Protein AF-A0A2V6V3J5-F1 (afdb_monomer_lite)

Foldseek 3Di:
DVVVVVVVVVVVVVVCVVVVNDDDPCQQQDPPHPCVVPVVHDDPVVVCVVCVCPPPDDCPVVDDDQPDPDDPQCRVVVVVVVCCCVPVVDDPVNDPDDDDDDDPPCCVPPPDDPVVVD

pLDDT: mean 93.18, std 4.74, range [62.03, 98.5]

Radius of gyration: 22.5 Å; chains: 1; bounding box: 47×31×60 Å

Sequence (118 aa):
MHPGWVSHAGVIATQLARAGFTGPATVLEGEHGLYAAFAGGHDAQRLDGLLAALGTTWELAELTLKPYPCGSIAQPYMDCAARLRERDGIKADAVTAIRCRTSAGPVPRLWEPLAAKH

Secondary structure (DSSP, 8-state):
-HHHHHHHHHHHHHHHHHTT----TTTTTSTTSHHHHHSSS--HHHHHHHHTTTTT--GGGGPPPPSSSS-GGGHHHHHHHHHHHHHH---GGG---------TTTIIIIIS-GGG--

Structure (mmCIF, N/CA/C/O backbone):
data_AF-A0A2V6V3J5-F1
#
_entry.id   AF-A0A2V6V3J5-F1
#
loop_
_atom_site.group_PDB
_atom_site.id
_atom_site.type_symbol
_atom_site.label_atom_id
_atom_site.label_alt_id
_atom_site.label_comp_id
_atom_site.label_asym_id
_atom_site.label_entity_id
_atom_site.label_seq_id
_atom_site.pdbx_PDB_ins_code
_atom_site.Cartn_x
_atom_site.Cartn_y
_atom_site.Cartn_z
_atom_site.occupancy
_atom_site.B_iso_or_equiv
_atom_site.auth_seq_id
_atom_site.auth_comp_id
_atom_site.auth_asym_id
_atom_site.auth_atom_id
_atom_site.pdbx_PDB_model_num
ATOM 1 N N . MET A 1 1 ? -2.846 -14.132 -1.276 1.00 87.75 1 MET A N 1
ATOM 2 C CA . MET A 1 1 ? -2.191 -14.509 -2.550 1.00 87.75 1 MET A CA 1
ATOM 3 C C . MET A 1 1 ? -1.526 -13.328 -3.248 1.00 87.75 1 MET A C 1
ATOM 5 O O . MET A 1 1 ? -0.363 -13.463 -3.592 1.00 87.75 1 MET A O 1
ATOM 9 N N . HIS A 1 2 ? -2.193 -12.175 -3.405 1.00 94.38 2 HIS A N 1
ATOM 10 C CA . HIS A 1 2 ? -1.663 -11.035 -4.176 1.00 94.38 2 HIS A CA 1
ATOM 11 C C . HIS A 1 2 ? -0.192 -10.645 -3.911 1.00 94.38 2 HIS A C 1
ATOM 13 O O . HIS A 1 2 ? 0.567 -10.655 -4.874 1.00 94.38 2 HIS A O 1
ATOM 19 N N . PRO A 1 3 ? 0.269 -10.368 -2.671 1.00 93.56 3 PRO A N 1
ATOM 20 C CA . PRO A 1 3 ? 1.658 -9.942 -2.463 1.00 93.56 3 PRO A CA 1
ATOM 21 C C . PRO A 1 3 ? 2.675 -11.030 -2.833 1.00 93.56 3 PRO A C 1
ATOM 23 O O . PRO A 1 3 ? 3.682 -10.731 -3.460 1.00 93.56 3 PRO A O 1
ATOM 26 N N . GLY A 1 4 ? 2.379 -12.298 -2.526 1.00 97.12 4 GLY A N 1
ATOM 27 C CA . GLY A 1 4 ? 3.249 -13.414 -2.903 1.00 97.12 4 GLY A CA 1
ATOM 28 C C . GLY A 1 4 ? 3.370 -13.571 -4.420 1.00 97.12 4 GLY A C 1
ATOM 29 O O . GLY A 1 4 ? 4.466 -13.785 -4.930 1.00 97.12 4 GLY A O 1
ATOM 30 N N . TRP A 1 5 ? 2.264 -13.394 -5.149 1.00 97.69 5 TRP A N 1
ATOM 31 C CA . TRP A 1 5 ? 2.282 -13.437 -6.611 1.00 97.69 5 TRP A CA 1
ATOM 32 C C . TRP A 1 5 ? 3.065 -12.269 -7.222 1.00 97.69 5 TRP A C 1
ATOM 34 O O . TRP A 1 5 ? 3.838 -12.476 -8.153 1.00 97.69 5 TRP A O 1
ATOM 44 N N . VAL A 1 6 ? 2.920 -11.060 -6.669 1.00 96.69 6 VAL A N 1
ATOM 45 C CA . VAL A 1 6 ? 3.683 -9.879 -7.109 1.00 96.69 6 VAL A CA 1
ATOM 46 C C . VAL A 1 6 ? 5.184 -10.098 -6.918 1.00 96.69 6 VAL A C 1
ATOM 48 O O . VAL A 1 6 ? 5.954 -9.883 -7.854 1.00 96.69 6 VAL A O 1
ATOM 51 N N . SER A 1 7 ? 5.607 -10.585 -5.747 1.00 97.44 7 SER A N 1
ATOM 52 C CA . SER A 1 7 ? 7.019 -10.895 -5.491 1.00 97.44 7 SER A CA 1
ATOM 53 C C . SER A 1 7 ? 7.555 -11.961 -6.448 1.00 97.44 7 SER A C 1
ATOM 55 O O . SER A 1 7 ? 8.639 -11.795 -7.005 1.00 97.44 7 SER A O 1
ATOM 57 N N . HIS A 1 8 ? 6.786 -13.026 -6.685 1.00 98.00 8 HIS A N 1
ATOM 58 C CA . HIS A 1 8 ? 7.148 -14.072 -7.639 1.00 98.00 8 HIS A CA 1
ATOM 59 C C . HIS A 1 8 ? 7.326 -13.515 -9.060 1.00 98.00 8 HIS A C 1
ATOM 61 O O . HIS A 1 8 ? 8.363 -13.738 -9.683 1.00 98.00 8 HIS A O 1
ATOM 67 N N . ALA A 1 9 ? 6.350 -12.750 -9.558 1.00 97.56 9 ALA A N 1
ATOM 68 C CA . ALA A 1 9 ? 6.400 -12.171 -10.898 1.00 97.56 9 ALA A CA 1
ATOM 69 C C . ALA A 1 9 ? 7.619 -11.250 -11.088 1.00 97.56 9 ALA A C 1
ATOM 71 O O . ALA A 1 9 ? 8.291 -11.338 -12.115 1.00 97.56 9 ALA A O 1
ATOM 72 N N . GLY A 1 10 ? 7.948 -10.426 -10.085 1.00 97.12 10 GLY A N 1
ATOM 73 C CA . GLY A 1 10 ? 9.136 -9.570 -10.118 1.00 97.12 10 GLY A CA 1
ATOM 74 C C . GLY A 1 10 ? 10.436 -10.369 -10.235 1.00 97.12 10 GLY A C 1
ATOM 75 O O . GLY A 1 10 ? 11.259 -10.085 -11.102 1.00 97.12 10 GLY A O 1
ATOM 76 N N . VAL A 1 11 ? 10.588 -11.422 -9.425 1.00 98.38 11 VAL A N 1
ATOM 77 C CA . VAL A 1 11 ? 11.766 -12.306 -9.479 1.00 98.38 11 VAL A CA 1
ATOM 78 C C . VAL A 1 11 ? 11.911 -12.959 -10.855 1.00 98.38 11 VAL A C 1
ATOM 80 O O . VAL A 1 11 ? 13.011 -12.969 -11.410 1.00 98.38 11 VAL A O 1
ATOM 83 N N . ILE A 1 12 ? 10.818 -13.472 -11.427 1.00 98.38 12 ILE A N 1
ATOM 84 C CA . ILE A 1 12 ? 10.834 -14.086 -12.762 1.00 98.38 12 ILE A CA 1
ATOM 85 C C . ILE A 1 12 ? 11.225 -13.065 -13.836 1.00 98.38 12 ILE A C 1
ATOM 87 O O . ILE A 1 12 ? 12.109 -13.349 -14.644 1.00 98.38 12 ILE A O 1
ATOM 91 N N . ALA A 1 13 ? 10.635 -11.866 -13.826 1.00 97.19 13 ALA A N 1
ATOM 92 C CA . ALA A 1 13 ? 10.950 -10.819 -14.798 1.00 97.19 13 ALA A CA 1
ATOM 93 C C . ALA A 1 13 ? 12.436 -10.420 -14.757 1.00 97.19 13 ALA A C 1
ATOM 95 O O . ALA A 1 13 ? 13.084 -10.330 -15.801 1.00 97.19 13 ALA A O 1
ATOM 96 N N . THR A 1 14 ? 13.010 -10.261 -13.559 1.00 98.00 14 THR A N 1
ATOM 97 C CA . THR A 1 14 ? 14.445 -9.984 -13.398 1.00 98.00 14 THR A CA 1
ATOM 98 C C . THR A 1 14 ? 15.312 -11.115 -13.950 1.00 98.00 14 THR A C 1
ATOM 100 O O . THR A 1 14 ? 16.317 -10.851 -14.609 1.00 98.00 14 THR A O 1
ATOM 103 N N . GLN A 1 15 ? 14.950 -12.376 -13.703 1.00 98.44 15 GLN A N 1
ATOM 104 C CA . GLN A 1 15 ? 15.715 -13.517 -14.214 1.00 98.44 15 GLN A CA 1
ATOM 105 C C . GLN A 1 15 ? 15.669 -13.609 -15.742 1.00 98.44 15 GLN A C 1
ATOM 107 O O . GLN A 1 15 ? 16.710 -13.818 -16.362 1.00 98.44 15 GLN A O 1
ATOM 112 N N . LEU A 1 16 ? 14.500 -13.386 -16.347 1.00 98.38 16 LEU A N 1
ATOM 113 C CA . LEU A 1 16 ? 14.346 -13.340 -17.802 1.00 98.38 16 LEU A CA 1
ATOM 114 C C . LEU A 1 16 ? 15.213 -12.235 -18.418 1.00 98.38 16 LEU A C 1
ATOM 116 O O . LEU A 1 16 ? 15.975 -12.505 -19.345 1.00 98.38 16 LEU A O 1
ATOM 120 N N . ALA A 1 17 ? 15.170 -11.023 -17.858 1.00 97.56 17 ALA A N 1
ATOM 121 C CA . ALA A 1 17 ? 15.997 -9.912 -18.326 1.00 97.56 17 ALA A CA 1
ATOM 122 C C . ALA A 1 17 ? 17.500 -10.228 -18.224 1.00 97.56 17 ALA A C 1
ATOM 124 O O . ALA A 1 17 ? 18.256 -9.988 -19.165 1.00 97.56 17 ALA A O 1
ATOM 125 N N . ARG A 1 18 ? 17.940 -10.844 -17.116 1.00 98.12 18 ARG A N 1
ATOM 126 C CA . ARG A 1 18 ? 19.335 -11.297 -16.949 1.00 98.12 18 ARG A CA 1
ATOM 127 C C . ARG A 1 18 ? 19.750 -12.368 -17.960 1.00 98.12 18 ARG A C 1
ATOM 129 O O . ARG A 1 18 ? 20.933 -12.456 -18.271 1.00 98.12 18 ARG A O 1
ATOM 136 N N . ALA A 1 19 ? 18.807 -13.162 -18.460 1.00 98.50 19 ALA A N 1
ATOM 137 C CA . ALA A 1 19 ? 19.034 -14.149 -19.514 1.00 98.50 19 ALA A CA 1
ATOM 138 C C . ALA A 1 19 ? 18.998 -13.547 -20.935 1.00 98.50 19 ALA A C 1
ATOM 140 O O . ALA A 1 19 ? 19.109 -14.285 -21.911 1.00 98.50 19 ALA A O 1
ATOM 141 N N . GLY A 1 20 ? 18.844 -12.225 -21.068 1.00 98.00 20 GLY A N 1
ATOM 142 C CA . GLY A 1 20 ? 18.798 -11.531 -22.357 1.00 98.00 20 GLY A CA 1
ATOM 143 C C . GLY A 1 20 ? 17.412 -11.489 -23.000 1.00 98.00 20 GLY A C 1
ATOM 144 O O . GLY A 1 20 ? 17.291 -11.070 -24.150 1.00 98.00 20 GLY A O 1
ATOM 145 N N . PHE A 1 21 ? 16.359 -11.896 -22.285 1.00 98.00 21 PHE A N 1
ATOM 146 C CA . PHE A 1 21 ? 14.992 -11.705 -22.759 1.00 98.00 21 PHE A CA 1
ATOM 147 C C . PHE A 1 21 ? 14.651 -10.210 -22.760 1.00 98.00 21 PHE A C 1
ATOM 149 O O . PHE A 1 21 ? 14.872 -9.515 -21.766 1.00 98.00 21 PHE A O 1
ATOM 156 N N . THR A 1 22 ? 14.108 -9.714 -23.869 1.00 96.44 22 THR A N 1
ATOM 157 C CA . THR A 1 22 ? 13.765 -8.297 -24.050 1.00 96.44 22 THR A CA 1
ATOM 158 C C . THR A 1 22 ? 12.254 -8.091 -24.114 1.00 96.44 22 THR A C 1
ATOM 160 O O . THR A 1 22 ? 11.481 -9.033 -24.285 1.00 96.44 22 THR A O 1
ATOM 163 N N . GLY A 1 23 ? 11.824 -6.842 -23.949 1.00 92.56 23 GLY A N 1
ATOM 164 C CA . GLY A 1 23 ? 10.428 -6.433 -24.054 1.00 92.56 23 GLY A CA 1
ATOM 165 C C . GLY A 1 23 ? 10.303 -5.011 -24.603 1.00 92.56 23 GLY A C 1
ATOM 166 O O . GLY A 1 23 ? 11.320 -4.374 -24.891 1.00 92.56 23 GLY A O 1
ATOM 167 N N . PRO A 1 24 ? 9.071 -4.502 -24.763 1.00 94.69 24 PRO A N 1
ATOM 168 C CA . PRO A 1 24 ? 8.836 -3.152 -25.263 1.00 94.69 24 PRO A CA 1
ATOM 169 C C . PRO A 1 24 ? 9.519 -2.093 -24.388 1.00 94.69 24 PRO A C 1
ATOM 171 O O . PRO A 1 24 ? 9.339 -2.088 -23.172 1.00 94.69 24 PRO A O 1
ATOM 174 N N . ALA A 1 25 ? 10.262 -1.171 -25.006 1.00 94.31 25 ALA A N 1
ATOM 175 C CA . ALA A 1 25 ? 10.963 -0.102 -24.287 1.00 94.31 25 ALA A CA 1
ATOM 176 C C . ALA A 1 25 ? 10.003 0.881 -23.591 1.00 94.31 25 ALA A C 1
ATOM 178 O O . ALA A 1 25 ? 10.342 1.440 -22.557 1.00 94.31 25 ALA A O 1
ATOM 179 N N . THR A 1 26 ? 8.794 1.040 -24.133 1.00 94.56 26 THR A N 1
ATOM 180 C CA . THR A 1 26 ? 7.755 1.967 -23.659 1.00 94.56 26 THR A CA 1
ATOM 181 C C . THR A 1 26 ? 6.618 1.222 -22.953 1.00 94.56 26 THR A C 1
ATOM 183 O O . THR A 1 26 ? 5.440 1.501 -23.174 1.00 94.56 26 THR A O 1
ATOM 186 N N . VAL A 1 27 ? 6.937 0.182 -22.176 1.00 95.31 27 VAL A N 1
ATOM 187 C CA . VAL A 1 27 ? 5.927 -0.692 -21.546 1.00 95.31 27 VAL A CA 1
ATOM 188 C C . VAL A 1 27 ? 5.002 0.053 -20.569 1.00 95.31 27 VAL A C 1
ATOM 190 O O . VAL A 1 27 ? 3.875 -0.385 -20.334 1.00 95.31 27 VAL A O 1
ATOM 193 N N . LEU A 1 28 ? 5.439 1.184 -20.007 1.00 94.12 28 LEU A N 1
ATOM 194 C CA . LEU A 1 28 ? 4.637 1.959 -19.059 1.00 94.12 28 LEU A CA 1
ATOM 195 C C . LEU A 1 28 ? 3.764 2.998 -19.776 1.00 94.12 28 LEU A C 1
ATOM 197 O O . LEU A 1 28 ? 2.565 3.086 -19.507 1.00 94.12 28 LEU A O 1
ATOM 201 N N . GLU A 1 29 ? 4.356 3.740 -20.706 1.00 92.88 29 GLU A N 1
ATOM 202 C CA . GLU A 1 29 ? 3.827 4.980 -21.280 1.00 92.88 29 GLU A CA 1
ATOM 203 C C . GLU A 1 29 ? 3.472 4.908 -22.773 1.00 92.88 29 GLU A C 1
ATOM 205 O O . GLU A 1 29 ? 2.933 5.870 -23.315 1.00 92.88 29 GLU A O 1
ATOM 210 N N . GLY A 1 30 ? 3.750 3.788 -23.446 1.00 91.88 30 GLY A N 1
ATOM 211 C CA . GLY A 1 30 ? 3.375 3.592 -24.846 1.00 91.88 30 GLY A CA 1
ATOM 212 C C . GLY A 1 30 ? 1.857 3.575 -25.066 1.00 91.88 30 GLY A C 1
ATOM 213 O O . GLY A 1 30 ? 1.074 3.504 -24.120 1.00 91.88 30 GLY A O 1
ATOM 214 N N . GLU A 1 31 ? 1.432 3.565 -26.332 1.00 90.38 31 GLU A N 1
ATOM 215 C CA . GLU A 1 31 ? 0.011 3.579 -26.729 1.00 90.38 31 GLU A CA 1
ATOM 216 C C . GLU A 1 31 ? -0.829 2.478 -26.050 1.00 90.38 31 GLU A C 1
ATOM 218 O O . GLU A 1 31 ? -1.980 2.696 -25.676 1.00 90.38 31 GLU A O 1
ATOM 223 N N . HIS A 1 32 ? -0.235 1.300 -25.838 1.00 92.31 32 HIS A N 1
ATOM 224 C CA . HIS A 1 32 ? -0.839 0.173 -25.114 1.00 92.31 32 HIS A CA 1
ATOM 225 C C . HIS A 1 32 ? -0.131 -0.110 -23.779 1.00 92.31 32 HIS A C 1
ATOM 227 O O . HIS A 1 32 ? -0.097 -1.247 -23.306 1.00 92.31 32 HIS A O 1
ATOM 233 N N . GLY A 1 33 ? 0.491 0.916 -23.200 1.00 94.31 33 GLY A N 1
ATOM 234 C CA . GLY A 1 33 ? 1.269 0.832 -21.972 1.00 94.31 33 GLY A CA 1
ATOM 235 C C . GLY A 1 33 ? 0.413 0.708 -20.711 1.00 94.31 33 GLY A C 1
ATOM 236 O O . GLY A 1 33 ? -0.801 0.940 -20.703 1.00 94.31 33 GLY A O 1
ATOM 237 N N . LEU A 1 34 ? 1.076 0.364 -19.607 1.00 95.38 34 LEU A N 1
ATOM 238 C CA . LEU A 1 34 ? 0.454 0.158 -18.297 1.00 95.38 34 LEU A CA 1
ATOM 239 C C . LEU A 1 34 ? -0.397 1.356 -17.840 1.00 95.38 34 LEU A C 1
ATOM 241 O O . LEU A 1 34 ? -1.486 1.162 -17.293 1.00 95.38 34 LEU A O 1
ATOM 245 N N . TYR A 1 35 ? 0.080 2.586 -18.040 1.00 94.50 35 TYR A N 1
ATOM 246 C CA . TYR A 1 35 ? -0.606 3.780 -17.545 1.00 94.50 35 TYR A CA 1
ATOM 247 C C . TYR A 1 35 ? -1.936 4.029 -18.258 1.00 94.50 35 TYR A C 1
ATOM 249 O O . TYR A 1 35 ? -2.941 4.321 -17.60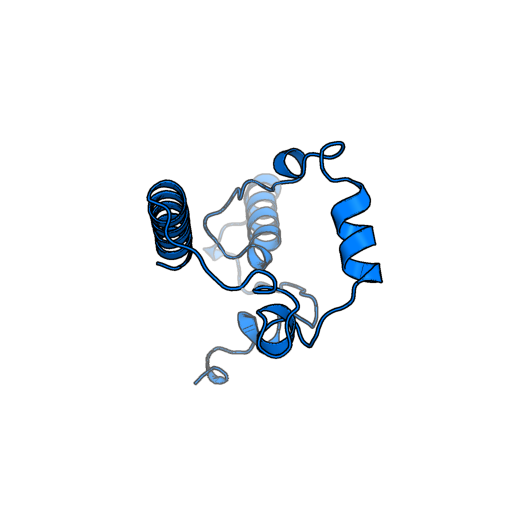7 1.00 94.50 35 TYR A O 1
ATOM 257 N N . ALA A 1 36 ? -1.975 3.843 -19.577 1.00 92.94 36 ALA A N 1
ATOM 258 C CA . ALA A 1 36 ? -3.213 3.934 -20.342 1.00 92.94 36 ALA A CA 1
ATOM 259 C C . ALA A 1 36 ? -4.221 2.858 -19.904 1.00 92.94 36 ALA A C 1
ATOM 261 O O . ALA A 1 36 ? -5.397 3.157 -19.709 1.00 92.94 36 ALA A O 1
ATOM 262 N N . ALA A 1 37 ? -3.750 1.628 -19.681 1.00 95.00 37 ALA A N 1
ATOM 263 C CA . ALA A 1 37 ? -4.610 0.500 -19.336 1.00 95.00 37 ALA A CA 1
ATOM 264 C C . ALA A 1 37 ? -5.161 0.545 -17.897 1.00 95.00 37 ALA A C 1
ATOM 266 O O . ALA A 1 37 ? -6.303 0.147 -17.668 1.00 95.00 37 ALA A O 1
ATOM 267 N N . PHE A 1 38 ? -4.369 1.007 -16.922 1.00 95.38 38 PHE A N 1
ATOM 268 C CA . PHE A 1 38 ? -4.698 0.846 -15.496 1.00 95.38 38 PHE A CA 1
ATOM 269 C C . PHE A 1 38 ? -4.649 2.129 -14.663 1.00 95.38 38 PHE A C 1
ATOM 271 O O . PHE A 1 38 ? -5.160 2.129 -13.543 1.00 95.38 38 PHE A O 1
ATOM 278 N N . ALA A 1 39 ? -4.045 3.210 -15.165 1.00 92.00 39 ALA A N 1
ATOM 279 C CA . ALA A 1 39 ? -3.844 4.448 -14.403 1.00 92.00 39 ALA A CA 1
ATOM 280 C C . ALA A 1 39 ? -4.697 5.631 -14.893 1.00 92.00 39 ALA A C 1
ATOM 282 O O . ALA A 1 39 ? -4.605 6.718 -14.329 1.00 92.00 39 ALA A O 1
ATOM 283 N N . GLY A 1 40 ? -5.545 5.425 -15.907 1.00 89.50 40 GLY A N 1
ATOM 284 C CA . GLY A 1 40 ? -6.359 6.492 -16.497 1.00 89.50 40 GLY A CA 1
ATOM 285 C C . GLY A 1 40 ? -5.578 7.415 -17.437 1.00 89.50 40 GLY A C 1
ATOM 286 O O . GLY A 1 40 ? -6.015 8.538 -17.674 1.00 89.50 40 GLY A O 1
ATOM 287 N N . GLY A 1 41 ? -4.439 6.953 -17.966 1.00 90.62 41 GLY A N 1
ATOM 288 C CA . GLY A 1 41 ? -3.567 7.713 -18.864 1.00 90.62 41 GLY A CA 1
ATOM 289 C C . GLY A 1 41 ? -2.193 8.015 -18.264 1.00 90.62 41 GLY A C 1
ATOM 290 O O . GLY A 1 41 ? -1.915 7.700 -17.107 1.00 90.62 41 GLY A O 1
ATOM 291 N N . HIS A 1 42 ? -1.320 8.613 -19.078 1.00 90.62 42 HIS A N 1
ATOM 292 C CA . HIS A 1 42 ? 0.016 9.046 -18.672 1.00 90.62 42 HIS A CA 1
ATOM 293 C C . HIS A 1 42 ? 0.044 10.563 -18.426 1.00 90.62 42 HIS A C 1
ATOM 295 O O . HIS A 1 42 ? -0.285 11.343 -19.317 1.00 90.62 42 HIS A O 1
ATOM 301 N N . ASP A 1 43 ? 0.457 10.965 -17.222 1.00 91.44 43 ASP A N 1
ATOM 302 C CA . ASP A 1 43 ? 0.678 12.359 -16.819 1.00 91.44 43 ASP A CA 1
ATOM 303 C C . ASP A 1 43 ? 2.157 12.537 -16.449 1.00 91.44 43 ASP A C 1
ATOM 305 O O . ASP A 1 43 ? 2.593 12.151 -15.359 1.00 91.44 43 ASP A O 1
ATOM 309 N N . ALA A 1 44 ? 2.929 13.084 -17.389 1.00 90.44 44 ALA A N 1
ATOM 310 C CA . ALA A 1 44 ? 4.370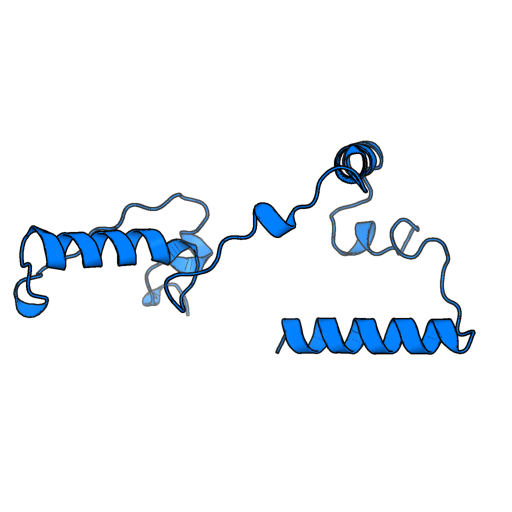 13.258 -17.247 1.00 90.44 44 ALA A CA 1
ATOM 311 C C . ALA A 1 44 ? 4.728 14.222 -16.107 1.00 90.44 44 ALA A C 1
ATOM 313 O O . ALA A 1 44 ? 5.597 13.913 -15.298 1.00 90.44 44 ALA A O 1
ATOM 314 N N . GLN A 1 45 ? 4.008 15.341 -15.970 1.00 93.94 45 GLN A N 1
ATOM 315 C CA . GLN A 1 45 ? 4.294 16.334 -14.932 1.00 93.94 45 GLN A CA 1
ATOM 316 C C . GLN A 1 45 ? 4.065 15.753 -13.532 1.00 93.94 45 GLN A C 1
ATOM 318 O O . GLN A 1 45 ? 4.846 15.995 -12.607 1.00 93.94 45 GLN A O 1
ATOM 323 N N . ARG A 1 46 ? 2.998 14.964 -13.363 1.00 91.25 46 ARG A N 1
ATOM 324 C CA . ARG A 1 46 ? 2.753 14.256 -12.106 1.00 91.25 46 ARG A CA 1
ATOM 325 C C . ARG A 1 46 ? 3.838 13.223 -11.820 1.00 91.25 46 ARG A C 1
ATOM 327 O O . ARG A 1 46 ? 4.259 13.116 -10.670 1.00 91.25 46 ARG A O 1
ATOM 334 N N . LEU A 1 47 ? 4.266 12.460 -12.827 1.00 91.31 47 LEU A N 1
ATOM 335 C CA . LEU A 1 47 ? 5.331 11.473 -12.663 1.00 91.31 47 LEU A CA 1
ATOM 336 C C . LEU A 1 47 ? 6.650 12.142 -12.258 1.00 91.31 47 LEU A C 1
ATOM 338 O O . LEU A 1 47 ? 7.257 11.714 -11.280 1.00 91.31 47 LEU A O 1
ATOM 342 N N . ASP A 1 48 ? 7.038 13.224 -12.930 1.00 94.44 48 ASP A N 1
ATOM 343 C CA . ASP A 1 48 ? 8.240 13.994 -12.598 1.00 94.44 48 ASP A CA 1
ATOM 344 C C . ASP A 1 48 ? 8.193 14.511 -11.156 1.00 94.44 48 ASP A C 1
ATOM 346 O O . ASP A 1 48 ? 9.166 14.387 -10.414 1.00 94.44 48 ASP A O 1
ATOM 350 N N . GLY A 1 49 ? 7.035 15.012 -10.713 1.00 95.00 49 GLY A N 1
ATOM 351 C CA . GLY A 1 49 ? 6.835 15.427 -9.325 1.00 95.00 49 GLY A CA 1
ATOM 352 C C . GLY A 1 49 ? 7.003 14.287 -8.313 1.00 95.00 49 GLY A C 1
ATOM 353 O O . GLY A 1 49 ? 7.591 14.494 -7.254 1.00 95.00 49 GLY A O 1
ATOM 354 N N . LEU A 1 50 ? 6.531 13.077 -8.638 1.00 90.12 50 LEU A N 1
ATOM 355 C CA . LEU A 1 50 ? 6.700 11.889 -7.789 1.00 90.12 50 LEU A CA 1
ATOM 356 C C . LEU A 1 50 ? 8.153 11.392 -7.762 1.00 90.12 50 LEU A C 1
ATOM 358 O O . LEU A 1 50 ? 8.602 10.865 -6.747 1.00 90.12 50 LEU A O 1
ATOM 362 N N . LEU A 1 51 ? 8.884 11.549 -8.867 1.00 94.44 51 LEU A N 1
ATOM 363 C CA . LEU A 1 51 ? 10.273 11.107 -8.997 1.00 94.44 51 LEU A CA 1
ATOM 364 C C . LEU A 1 51 ? 11.292 12.151 -8.527 1.00 94.44 51 LEU A C 1
ATOM 366 O O . LEU A 1 51 ? 12.459 11.808 -8.350 1.00 94.44 51 LEU A O 1
ATOM 370 N N . ALA A 1 52 ? 10.877 13.394 -8.269 1.00 96.25 52 ALA A N 1
ATOM 371 C CA . ALA A 1 52 ? 11.764 14.478 -7.842 1.00 96.25 52 ALA A CA 1
ATOM 372 C C . ALA A 1 52 ? 12.567 14.157 -6.566 1.00 96.25 52 ALA A C 1
ATOM 374 O O . ALA A 1 52 ? 13.668 14.674 -6.381 1.00 96.25 52 ALA A O 1
ATOM 375 N N . ALA A 1 53 ? 12.032 13.295 -5.696 1.00 93.88 53 ALA A N 1
ATOM 376 C CA . ALA A 1 53 ? 12.677 12.865 -4.455 1.00 93.88 53 ALA A CA 1
ATOM 377 C C . ALA A 1 53 ? 13.394 11.501 -4.563 1.00 93.88 53 ALA A C 1
ATOM 379 O O . ALA A 1 53 ? 13.866 10.952 -3.561 1.00 93.88 53 ALA A O 1
ATOM 380 N N . LEU A 1 54 ? 13.479 10.919 -5.765 1.00 95.44 54 LEU A N 1
ATOM 381 C CA . LEU A 1 54 ? 14.110 9.619 -5.965 1.00 95.44 54 LEU A CA 1
ATOM 382 C C . LEU A 1 54 ? 15.599 9.681 -5.595 1.00 95.44 54 LEU A C 1
ATOM 384 O O . LEU A 1 54 ? 16.360 10.494 -6.111 1.00 95.44 54 LEU A O 1
ATOM 388 N N . GLY A 1 55 ? 16.017 8.792 -4.694 1.00 94.81 55 GLY A N 1
ATOM 389 C CA . GLY A 1 55 ? 17.393 8.727 -4.197 1.00 94.81 55 GLY A CA 1
ATOM 390 C C . GLY A 1 55 ? 17.721 9.726 -3.082 1.00 94.81 55 GLY A C 1
ATOM 391 O O . GLY A 1 55 ? 18.799 9.621 -2.498 1.00 94.81 55 GLY A O 1
ATOM 392 N N . THR A 1 56 ? 16.813 10.648 -2.744 1.00 95.00 56 THR A N 1
ATOM 393 C CA . THR A 1 56 ? 16.989 11.610 -1.640 1.00 95.00 56 THR A CA 1
ATOM 394 C C . THR A 1 56 ? 16.031 11.352 -0.478 1.00 95.00 56 THR A C 1
ATOM 396 O O . THR A 1 56 ? 16.432 11.496 0.678 1.00 95.00 56 THR A O 1
ATOM 399 N N . THR A 1 57 ? 14.810 10.896 -0.759 1.00 93.25 57 THR A N 1
ATOM 400 C CA . THR A 1 57 ? 13.813 10.531 0.254 1.00 93.25 57 THR A CA 1
ATOM 401 C C . THR A 1 57 ? 13.553 9.027 0.237 1.00 93.25 57 THR A C 1
ATOM 403 O O . THR A 1 57 ? 13.319 8.427 -0.811 1.00 93.25 57 THR A O 1
ATOM 406 N N . TRP A 1 58 ? 13.586 8.407 1.420 1.00 92.88 58 TRP A N 1
ATOM 407 C CA . TRP A 1 58 ? 13.310 6.983 1.609 1.00 92.88 58 TRP A CA 1
ATOM 408 C C . TRP A 1 58 ? 11.986 6.794 2.356 1.00 92.88 58 TRP A C 1
ATOM 410 O O . TRP A 1 58 ? 11.926 6.964 3.571 1.00 92.88 58 TRP A O 1
ATOM 420 N N . GLU A 1 59 ? 10.945 6.359 1.646 1.00 92.25 59 GLU A N 1
ATOM 421 C CA . GLU A 1 59 ? 9.584 6.174 2.191 1.00 92.25 59 GLU A CA 1
ATOM 422 C C . GLU A 1 59 ? 9.467 5.052 3.240 1.00 92.25 59 GLU A C 1
ATOM 424 O O . GLU A 1 59 ? 8.434 4.894 3.888 1.00 92.25 59 GLU A O 1
ATOM 429 N N . LEU A 1 60 ? 10.521 4.248 3.434 1.00 94.12 60 LEU A N 1
ATOM 430 C CA . LEU A 1 60 ? 10.526 3.162 4.418 1.00 94.12 60 LEU A CA 1
ATOM 431 C C . LEU A 1 60 ? 10.249 3.675 5.839 1.00 94.12 60 LEU A C 1
ATOM 433 O O . LEU A 1 60 ? 9.572 2.995 6.607 1.00 94.12 60 LEU A O 1
ATOM 437 N N . ALA A 1 61 ? 10.763 4.862 6.176 1.00 90.06 61 ALA A N 1
ATOM 438 C CA . ALA A 1 61 ? 10.575 5.473 7.490 1.00 90.06 61 ALA A CA 1
ATOM 439 C C . ALA A 1 61 ? 9.113 5.872 7.759 1.00 90.06 61 ALA A C 1
ATOM 441 O O . ALA A 1 61 ? 8.688 5.883 8.911 1.00 90.06 61 ALA A O 1
ATOM 442 N N . GLU A 1 62 ? 8.334 6.116 6.704 1.00 92.69 62 GLU A N 1
ATOM 443 C CA . GLU A 1 62 ? 6.922 6.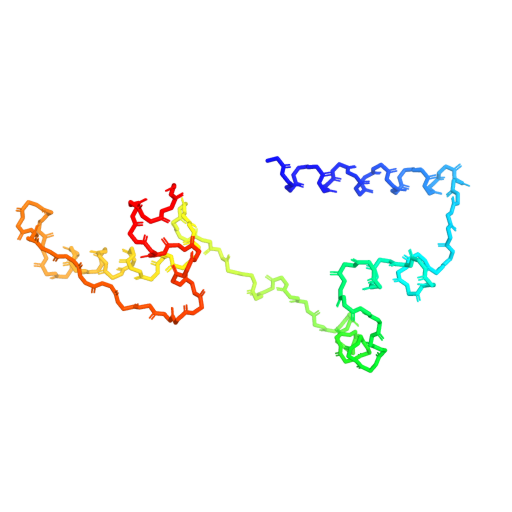503 6.781 1.00 92.69 62 GLU A CA 1
ATOM 444 C C . GLU A 1 62 ? 5.976 5.286 6.831 1.00 92.69 62 GLU A C 1
ATOM 446 O O . GLU A 1 62 ? 4.753 5.421 6.951 1.00 92.69 62 GLU A O 1
ATOM 451 N N . LEU A 1 63 ? 6.510 4.059 6.755 1.00 94.00 63 LEU A N 1
ATOM 452 C CA . LEU A 1 63 ? 5.691 2.855 6.832 1.00 94.00 63 LEU A CA 1
ATOM 453 C C . LEU A 1 63 ? 5.078 2.675 8.222 1.00 94.00 63 LEU A C 1
ATOM 455 O O . LEU A 1 63 ? 5.754 2.587 9.244 1.00 94.00 63 LEU A O 1
ATOM 459 N N . THR A 1 64 ? 3.759 2.496 8.245 1.00 92.06 64 THR A N 1
ATOM 460 C CA . THR A 1 64 ? 3.029 2.168 9.470 1.00 92.06 64 THR A CA 1
ATOM 461 C C . THR A 1 64 ? 3.054 0.666 9.739 1.00 92.06 64 THR A C 1
ATOM 463 O O . THR A 1 64 ? 2.526 -0.133 8.959 1.00 92.06 64 THR A O 1
ATOM 466 N N . LEU A 1 65 ? 3.579 0.280 10.902 1.00 92.00 65 LEU A N 1
ATOM 467 C CA . LEU A 1 65 ? 3.418 -1.070 11.435 1.00 92.00 65 LEU A CA 1
ATOM 468 C C . LEU A 1 65 ? 2.035 -1.211 12.069 1.00 92.00 65 LEU A C 1
ATOM 470 O O . LEU A 1 65 ? 1.631 -0.401 12.900 1.00 92.00 65 LEU A O 1
ATOM 474 N N . LYS A 1 66 ? 1.295 -2.248 11.675 1.00 92.31 66 LYS A N 1
ATOM 475 C CA . LYS A 1 66 ? -0.059 -2.479 12.182 1.00 92.31 66 LYS A CA 1
ATOM 476 C C . LYS A 1 66 ? -0.012 -3.058 13.604 1.00 92.31 66 LYS A C 1
ATOM 478 O O . LYS A 1 66 ? 0.417 -4.202 13.739 1.00 92.31 66 LYS A O 1
ATOM 483 N N . PRO A 1 67 ? -0.526 -2.363 14.637 1.00 93.25 67 PRO A N 1
ATOM 484 C CA . PRO A 1 67 ? -0.691 -2.943 15.973 1.00 93.25 67 PRO A CA 1
ATOM 485 C C . PRO A 1 67 ? -1.699 -4.097 16.014 1.00 93.25 67 PRO A C 1
ATOM 487 O O . PRO A 1 67 ? -1.614 -4.957 16.885 1.00 93.25 67 PRO A O 1
ATOM 490 N N . TYR A 1 68 ? -2.656 -4.125 15.079 1.00 94.94 68 TYR A N 1
ATOM 491 C CA . TYR A 1 68 ? -3.724 -5.123 15.047 1.00 94.94 68 TYR A CA 1
ATOM 492 C C . TYR A 1 68 ? -3.815 -5.807 13.676 1.00 94.94 68 TYR A C 1
ATOM 494 O O . TYR A 1 68 ? -3.713 -5.129 12.644 1.00 94.94 68 TYR A O 1
ATOM 502 N N . PRO A 1 69 ? -4.081 -7.128 13.627 1.00 94.12 69 PRO A N 1
ATOM 503 C CA . PRO A 1 69 ? -4.218 -7.888 12.385 1.00 94.12 69 PRO A CA 1
ATOM 504 C C . PRO A 1 69 ? -5.590 -7.653 11.727 1.00 94.12 69 PRO A C 1
ATOM 506 O O . PRO A 1 69 ? -6.385 -8.570 11.543 1.00 94.12 69 PRO A O 1
ATOM 509 N N . CYS A 1 70 ? -5.893 -6.402 11.382 1.00 91.44 70 CYS A N 1
ATOM 510 C CA . CYS A 1 70 ? -7.153 -6.006 10.761 1.00 91.44 70 CYS A CA 1
ATOM 511 C C . CYS A 1 70 ? -6.962 -4.957 9.647 1.00 91.44 70 CYS A C 1
ATOM 513 O O . CYS A 1 70 ? -5.852 -4.477 9.355 1.00 91.44 70 CYS A O 1
ATOM 515 N N . GLY A 1 71 ? -8.067 -4.615 8.978 1.00 91.25 71 GLY A N 1
ATOM 516 C CA . GLY A 1 71 ? -8.108 -3.518 8.012 1.00 91.25 71 GLY A CA 1
ATOM 517 C C . GLY A 1 71 ? -7.734 -2.195 8.682 1.00 91.25 71 GLY A C 1
ATOM 518 O O . GLY A 1 71 ? -8.214 -1.904 9.773 1.00 91.25 71 GLY A O 1
ATOM 519 N N . SER A 1 72 ? -6.890 -1.384 8.035 1.00 92.00 72 SER A N 1
ATOM 520 C CA . SER A 1 72 ? -6.306 -0.178 8.649 1.00 92.00 72 SER A CA 1
ATOM 521 C C . SER A 1 72 ? -7.364 0.803 9.167 1.00 92.00 72 SER A C 1
ATOM 523 O O . SER A 1 72 ? -7.171 1.434 10.196 1.00 92.00 72 SER A O 1
ATOM 525 N N . ILE A 1 73 ? -8.523 0.863 8.504 1.00 92.44 73 ILE A N 1
ATOM 526 C CA . ILE A 1 73 ? -9.644 1.740 8.874 1.00 92.44 73 ILE A CA 1
ATOM 527 C C . ILE A 1 73 ? -10.272 1.336 10.221 1.00 92.44 73 ILE A C 1
ATOM 529 O O . ILE A 1 73 ? -10.830 2.185 10.905 1.00 92.44 73 ILE A O 1
ATOM 533 N N . ALA A 1 74 ? -10.164 0.069 10.634 1.00 92.62 74 ALA A N 1
ATOM 534 C CA . ALA A 1 74 ? -10.706 -0.404 11.908 1.00 92.62 74 ALA A CA 1
ATOM 535 C C . ALA A 1 74 ? -9.764 -0.167 13.102 1.00 92.62 74 ALA A C 1
ATOM 537 O O . ALA A 1 74 ? -10.206 -0.212 14.250 1.00 92.62 74 ALA A O 1
ATOM 538 N N . GLN A 1 75 ? -8.475 0.084 12.857 1.00 94.44 75 GLN A N 1
ATOM 539 C CA . GLN A 1 75 ? -7.472 0.165 13.922 1.00 94.44 75 GLN A CA 1
ATOM 540 C C . GLN A 1 75 ? -7.720 1.285 14.941 1.00 94.44 75 GLN A C 1
ATOM 542 O O . GLN A 1 75 ? -7.598 0.995 16.131 1.00 94.44 75 GLN A O 1
ATOM 547 N N . PRO A 1 76 ? -8.143 2.507 14.551 1.00 93.44 76 PRO A N 1
ATOM 548 C CA . PRO A 1 76 ? -8.460 3.549 15.526 1.00 93.44 76 PRO A CA 1
ATOM 549 C C . PRO A 1 76 ? -9.572 3.136 16.496 1.00 93.44 76 PRO A C 1
ATOM 551 O O . PRO A 1 76 ? -9.520 3.466 17.676 1.00 93.44 76 PRO A O 1
ATOM 554 N N . TYR A 1 77 ? -10.566 2.372 16.030 1.00 94.81 77 TYR A N 1
ATOM 555 C CA . TYR A 1 77 ? -11.655 1.899 16.887 1.00 94.81 77 TYR A CA 1
ATOM 556 C C . TYR A 1 77 ? -11.185 0.831 17.876 1.00 94.81 77 TYR A C 1
ATOM 558 O O . TYR A 1 77 ? -11.618 0.839 19.027 1.00 94.81 77 TYR A O 1
ATOM 566 N N . MET A 1 78 ? -10.276 -0.053 17.449 1.00 95.00 78 MET A N 1
ATOM 567 C CA . MET A 1 78 ? -9.656 -1.052 18.326 1.00 95.00 78 MET A CA 1
ATOM 568 C C . MET A 1 78 ? -8.818 -0.390 19.423 1.00 95.00 78 MET A C 1
ATOM 570 O O . MET A 1 78 ? -8.923 -0.781 20.584 1.00 95.00 78 MET A O 1
ATOM 574 N N . ASP A 1 79 ? -8.052 0.644 19.072 1.00 95.12 79 ASP A N 1
ATOM 575 C CA . ASP A 1 79 ? -7.274 1.427 20.035 1.00 95.12 79 ASP A CA 1
ATOM 576 C C . ASP A 1 79 ? -8.195 2.160 21.030 1.00 95.12 79 ASP A C 1
ATOM 578 O O . ASP A 1 79 ? -8.023 2.051 22.243 1.00 95.12 79 ASP A O 1
ATOM 582 N N . CYS A 1 80 ? -9.265 2.814 20.555 1.00 95.25 80 CYS A N 1
ATOM 583 C CA . CYS A 1 80 ? -10.265 3.420 21.442 1.00 95.25 80 CYS A CA 1
ATOM 584 C C . CYS A 1 80 ? -10.8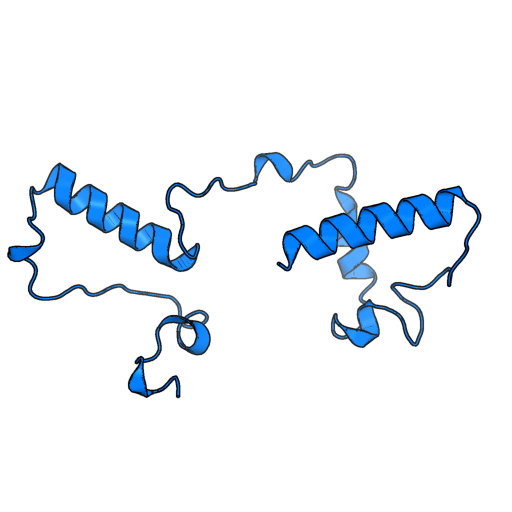99 2.401 22.403 1.00 95.25 80 CYS A C 1
ATOM 586 O O . CYS A 1 80 ? -11.030 2.686 23.593 1.00 95.25 80 CYS A O 1
ATOM 588 N N . ALA A 1 81 ? -11.280 1.219 21.912 1.00 94.88 81 ALA A N 1
ATOM 589 C CA . ALA A 1 81 ? -11.862 0.170 22.746 1.00 94.88 81 ALA A CA 1
ATOM 590 C C . ALA A 1 81 ? -10.866 -0.350 23.799 1.00 94.88 81 ALA A C 1
ATOM 592 O O . ALA A 1 81 ? -11.248 -0.550 24.954 1.00 94.88 81 ALA A O 1
ATOM 593 N N . ALA A 1 82 ? -9.591 -0.522 23.430 1.00 94.56 82 ALA A N 1
ATOM 594 C CA . ALA A 1 82 ? -8.533 -0.907 24.363 1.00 94.56 82 ALA A CA 1
ATOM 595 C C . ALA A 1 82 ? -8.355 0.139 25.476 1.00 94.56 82 ALA A C 1
ATOM 597 O O . ALA A 1 82 ? -8.376 -0.216 26.654 1.00 94.56 82 ALA A O 1
ATOM 598 N N . ARG A 1 83 ? -8.309 1.428 25.116 1.00 95.56 83 ARG A N 1
ATOM 599 C CA . ARG A 1 83 ? -8.190 2.535 26.080 1.00 95.56 83 ARG A CA 1
ATOM 600 C C . ARG A 1 83 ? -9.391 2.641 27.018 1.00 95.56 83 ARG A C 1
ATOM 602 O O . ARG A 1 83 ? -9.202 2.879 28.205 1.00 95.56 83 ARG A O 1
ATOM 609 N N . LEU A 1 84 ? -10.614 2.454 26.516 1.00 95.31 84 LEU A N 1
ATOM 610 C CA . LEU A 1 84 ? -11.827 2.444 27.348 1.00 95.31 84 LEU A CA 1
ATOM 611 C C . LEU A 1 84 ? -11.812 1.289 28.358 1.00 95.31 84 LEU A C 1
ATOM 613 O O . LEU A 1 84 ? -12.158 1.470 29.523 1.00 95.31 84 LEU A O 1
ATOM 617 N N . ARG A 1 85 ? -11.362 0.105 27.933 1.00 96.06 85 ARG A N 1
ATOM 618 C CA . ARG A 1 85 ? -11.185 -1.042 28.830 1.00 96.06 85 ARG A CA 1
ATOM 619 C C . ARG A 1 85 ? -10.120 -0.769 29.896 1.00 96.06 85 ARG A C 1
ATOM 621 O O . ARG A 1 85 ? -10.335 -1.103 31.056 1.00 96.06 85 ARG A O 1
ATOM 628 N N . GLU A 1 86 ? -8.980 -0.204 29.508 1.00 96.56 86 GLU A N 1
ATOM 629 C CA . GLU A 1 86 ? -7.828 0.013 30.397 1.00 96.56 86 GLU A CA 1
ATOM 630 C C . GLU A 1 86 ? -8.041 1.161 31.383 1.00 96.56 86 GLU A C 1
ATOM 632 O O . GLU A 1 86 ? -7.714 1.020 32.559 1.00 96.56 86 GLU A O 1
ATOM 637 N N . ARG A 1 87 ? -8.611 2.279 30.925 1.00 96.38 87 ARG A N 1
ATOM 638 C CA . ARG A 1 87 ? -8.825 3.471 31.752 1.00 96.38 87 ARG A CA 1
ATOM 639 C C . ARG A 1 87 ? -10.100 3.387 32.583 1.00 96.38 87 ARG A C 1
ATOM 641 O O . ARG A 1 87 ? -10.077 3.728 33.760 1.00 96.38 87 ARG A O 1
ATOM 648 N N . ASP A 1 88 ? -11.197 2.948 31.968 1.00 94.94 88 ASP A N 1
ATOM 649 C CA . ASP A 1 88 ? -12.540 3.054 32.553 1.00 94.94 88 ASP A CA 1
ATOM 650 C C . ASP A 1 88 ? -13.067 1.694 33.048 1.00 94.94 88 ASP A C 1
ATOM 652 O O . ASP A 1 88 ? -14.159 1.608 33.605 1.00 94.94 88 ASP A O 1
ATOM 656 N N . GLY A 1 89 ? -12.310 0.608 32.846 1.00 95.56 89 GLY A N 1
ATOM 657 C CA . GLY A 1 89 ? -12.665 -0.729 33.327 1.00 95.56 89 GLY A CA 1
ATOM 658 C C . GLY A 1 89 ? -13.893 -1.343 32.648 1.00 95.56 89 GLY A C 1
ATOM 659 O O . GLY A 1 89 ? -14.408 -2.351 33.140 1.00 95.56 89 GLY A O 1
ATOM 660 N N . ILE A 1 90 ? -14.359 -0.762 31.533 1.00 95.75 90 ILE A N 1
ATOM 661 C CA . ILE A 1 90 ? -15.573 -1.195 30.832 1.00 95.75 90 ILE A CA 1
ATOM 662 C C . ILE A 1 90 ? -15.430 -2.662 30.416 1.00 95.75 90 ILE A C 1
ATOM 664 O O . ILE A 1 90 ? -14.507 -3.047 29.690 1.00 95.75 90 ILE A O 1
ATOM 668 N N . LYS A 1 91 ? -16.364 -3.486 30.893 1.00 95.88 91 LYS A N 1
ATOM 669 C CA . LYS A 1 91 ? -16.475 -4.905 30.555 1.00 95.88 91 LYS A CA 1
ATOM 670 C C . LYS A 1 91 ? -17.372 -5.072 29.336 1.00 95.88 91 LYS A C 1
ATOM 672 O O . LYS A 1 91 ? -18.323 -4.320 29.153 1.00 95.88 91 LYS A O 1
ATOM 677 N N . ALA A 1 92 ? -17.050 -6.044 28.485 1.00 94.00 92 ALA A N 1
ATOM 678 C CA . ALA A 1 92 ? -17.761 -6.249 27.224 1.00 94.00 92 ALA A CA 1
ATOM 679 C C . ALA A 1 92 ? -19.245 -6.604 27.425 1.00 94.00 92 ALA A C 1
ATOM 681 O O . ALA A 1 92 ? -20.080 -6.191 26.629 1.00 94.00 92 ALA A O 1
ATOM 682 N N . ASP A 1 93 ? -19.571 -7.318 28.503 1.00 96.38 93 ASP A N 1
ATOM 683 C CA . ASP A 1 93 ? -20.939 -7.679 28.897 1.00 96.38 93 ASP A CA 1
ATOM 684 C C . ASP A 1 93 ? -21.792 -6.476 29.338 1.00 96.38 93 ASP A C 1
ATOM 686 O O . ASP A 1 93 ? -23.016 -6.526 29.250 1.00 96.38 93 ASP A O 1
ATOM 690 N N . ALA A 1 94 ? -21.163 -5.372 29.747 1.00 95.31 94 ALA A N 1
ATOM 691 C CA . ALA A 1 94 ? -21.838 -4.123 30.086 1.00 95.31 94 ALA A CA 1
ATOM 692 C C . ALA A 1 94 ? -22.108 -3.217 28.865 1.00 95.31 94 ALA A C 1
ATOM 694 O O . ALA A 1 94 ? -22.755 -2.175 29.001 1.00 95.31 94 ALA A O 1
ATOM 695 N N . VAL A 1 95 ? -21.612 -3.567 27.671 1.00 95.75 95 VAL A N 1
ATOM 696 C CA . VAL A 1 95 ? -21.750 -2.738 26.463 1.00 95.75 95 VAL A CA 1
ATOM 697 C C . VAL A 1 95 ? -23.046 -3.071 25.725 1.00 95.75 95 VAL A C 1
ATO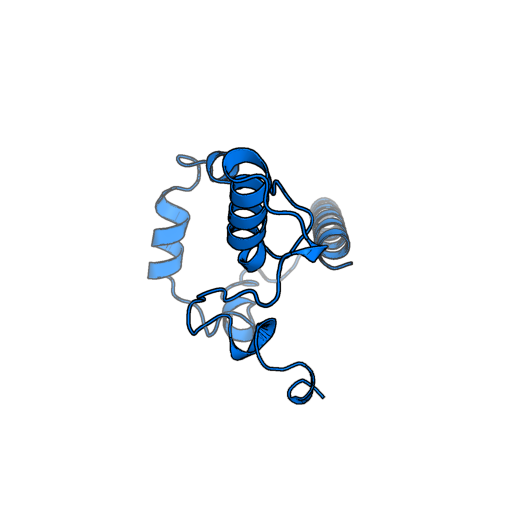M 699 O O . VAL A 1 95 ? -23.188 -4.142 25.146 1.00 95.75 95 VAL A O 1
ATOM 702 N N . THR A 1 96 ? -23.977 -2.116 25.673 1.00 96.88 96 THR A N 1
ATOM 703 C CA . THR A 1 96 ? -25.256 -2.270 24.952 1.00 96.88 96 THR A CA 1
ATOM 704 C C . THR A 1 96 ? -25.188 -1.832 23.490 1.00 96.88 96 THR A C 1
ATOM 706 O O . THR A 1 96 ? -25.928 -2.344 22.653 1.00 96.88 96 THR A O 1
ATOM 709 N N . ALA A 1 97 ? -24.310 -0.880 23.162 1.00 95.44 97 ALA A N 1
ATOM 710 C CA . ALA A 1 97 ? -24.111 -0.384 21.805 1.00 95.44 97 ALA A CA 1
ATOM 711 C C . ALA A 1 97 ? -22.733 0.271 21.642 1.00 9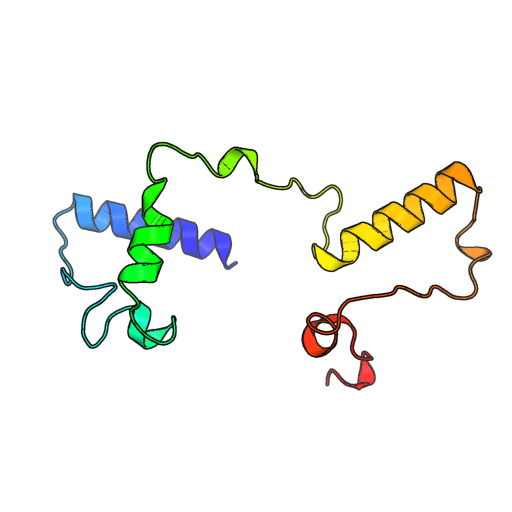5.44 97 ALA A C 1
ATOM 713 O O . ALA A 1 97 ? -22.200 0.877 22.572 1.00 95.44 97 ALA A O 1
ATOM 714 N N . ILE A 1 98 ? -22.192 0.217 20.423 1.00 93.44 98 ILE A N 1
ATOM 715 C CA . ILE A 1 98 ? -20.973 0.928 20.023 1.00 93.44 98 ILE A CA 1
ATOM 716 C C . ILE A 1 98 ? -21.303 1.784 18.802 1.00 93.44 98 ILE A C 1
ATOM 718 O O . ILE A 1 98 ? -21.879 1.298 17.829 1.00 93.44 98 ILE A O 1
ATOM 722 N N . ARG A 1 99 ? -20.928 3.067 18.835 1.00 93.25 99 ARG A N 1
ATOM 723 C CA . ARG A 1 99 ? -21.093 3.987 17.703 1.00 93.25 99 ARG A CA 1
ATOM 724 C C . ARG A 1 99 ? -19.738 4.517 17.251 1.00 93.25 99 ARG A C 1
ATOM 726 O O . ARG A 1 99 ? -19.157 5.385 17.896 1.00 93.25 99 ARG A O 1
ATOM 733 N N . CYS A 1 100 ? -19.272 4.033 16.107 1.00 92.75 100 CYS A N 1
ATOM 734 C CA . CYS A 1 100 ? -18.029 4.471 15.481 1.00 92.75 100 CYS A CA 1
ATOM 735 C C . CYS A 1 100 ? -18.325 5.494 14.378 1.00 92.75 100 CYS A C 1
ATOM 737 O O . CYS A 1 100 ? -19.085 5.213 13.455 1.00 92.75 100 CYS A O 1
ATOM 739 N N . ARG A 1 101 ? -17.721 6.684 14.453 1.00 92.31 101 ARG A N 1
ATOM 740 C CA . ARG A 1 101 ? -17.773 7.665 13.356 1.00 92.31 101 ARG A CA 1
ATOM 741 C C . ARG A 1 101 ? -16.706 7.327 12.321 1.00 92.31 101 ARG A C 1
ATOM 743 O O . ARG A 1 101 ? -15.573 7.032 12.694 1.00 92.31 101 ARG A O 1
ATOM 750 N N . THR A 1 102 ? -17.051 7.394 11.041 1.00 92.50 102 THR A N 1
ATOM 751 C CA . THR A 1 102 ? -16.139 7.117 9.923 1.00 92.50 102 THR A CA 1
ATOM 752 C C . THR A 1 102 ? -16.311 8.163 8.823 1.00 92.50 102 THR A C 1
ATOM 754 O O . THR A 1 102 ? -17.308 8.886 8.809 1.00 92.50 102 THR A O 1
ATOM 757 N N . SER A 1 103 ? -15.331 8.284 7.929 1.00 91.62 103 SER A N 1
ATOM 758 C CA . SER A 1 103 ? -15.433 9.166 6.762 1.00 91.62 103 SER A CA 1
ATOM 759 C C . SER A 1 103 ? -16.318 8.536 5.683 1.00 91.62 103 SER A C 1
ATOM 761 O O . SER A 1 103 ? -16.505 7.324 5.658 1.00 91.62 103 SER A O 1
ATOM 763 N N . ALA A 1 104 ? -16.863 9.346 4.770 1.00 92.25 104 ALA A N 1
ATOM 764 C CA . ALA A 1 104 ? -17.792 8.856 3.746 1.00 92.25 104 ALA A CA 1
ATOM 765 C C . ALA A 1 104 ? -17.164 7.815 2.797 1.00 92.25 104 ALA A C 1
ATOM 767 O O . ALA A 1 104 ? -17.823 6.857 2.409 1.00 92.25 104 ALA A O 1
ATOM 768 N N . GLY A 1 105 ? -15.880 7.968 2.449 1.00 91.69 105 GLY A N 1
ATOM 769 C CA . GLY A 1 105 ? -15.211 7.128 1.444 1.00 91.69 105 GLY A CA 1
ATOM 770 C C . GLY A 1 105 ? -15.208 5.621 1.758 1.00 91.69 105 GLY A C 1
ATOM 771 O O . GLY A 1 105 ? -15.543 4.821 0.885 1.00 91.69 105 GLY A O 1
ATOM 772 N N . PRO A 1 106 ? -14.852 5.198 2.984 1.00 91.19 106 PRO A N 1
ATOM 773 C CA . PRO A 1 106 ? -14.917 3.797 3.396 1.00 91.19 106 PRO A CA 1
ATOM 774 C C . PRO A 1 106 ? -16.315 3.180 3.479 1.00 91.19 106 PRO A C 1
ATOM 776 O O . PRO A 1 106 ? -16.418 1.954 3.407 1.00 91.19 106 PRO A O 1
ATOM 779 N N . VAL A 1 107 ? -17.371 3.981 3.668 1.00 90.44 107 VAL A N 1
ATOM 780 C CA . VAL A 1 107 ? -18.726 3.486 3.972 1.00 90.44 107 VAL A CA 1
ATOM 781 C C . VAL A 1 107 ? -19.227 2.443 2.971 1.00 90.44 107 VAL A C 1
ATOM 783 O O . VAL A 1 107 ? -19.466 1.318 3.415 1.00 90.44 107 VAL A O 1
ATOM 786 N N . PRO A 1 108 ? -19.300 2.726 1.656 1.00 88.19 108 PRO A N 1
ATOM 787 C CA . PRO A 1 108 ? -19.861 1.776 0.694 1.00 88.19 108 PRO A CA 1
ATOM 788 C C . PRO A 1 108 ? -19.061 0.474 0.573 1.00 88.19 108 PRO A C 1
ATOM 790 O O . PRO A 1 108 ? -19.571 -0.553 0.152 1.00 88.19 108 PRO A O 1
ATOM 793 N N . ARG A 1 109 ? -17.779 0.483 0.954 1.00 85.00 109 ARG A N 1
ATOM 794 C CA . ARG A 1 109 ? -16.907 -0.695 0.834 1.00 85.00 109 ARG A CA 1
ATOM 795 C C . ARG A 1 109 ? -16.903 -1.544 2.099 1.00 85.00 109 ARG A C 1
ATOM 797 O O . ARG A 1 109 ? -16.776 -2.763 2.031 1.00 85.00 109 ARG A O 1
ATOM 804 N N . LEU A 1 110 ? -16.982 -0.905 3.265 1.00 87.56 110 LEU A N 1
ATOM 805 C CA . LEU A 1 110 ? -16.687 -1.551 4.545 1.00 87.56 110 LEU A CA 1
ATOM 806 C C . LEU A 1 110 ? -17.835 -1.474 5.545 1.00 87.56 110 LEU A C 1
ATOM 808 O O . LEU A 1 110 ? -18.025 -2.435 6.288 1.00 87.56 110 LEU A O 1
ATOM 812 N N . TRP A 1 111 ? -18.625 -0.403 5.547 1.00 88.69 111 TRP A N 1
ATOM 813 C CA . TRP A 1 111 ? -19.528 -0.084 6.660 1.00 88.69 111 TRP A CA 1
ATOM 814 C C . TRP A 1 111 ? -21.010 -0.052 6.304 1.00 88.69 111 TRP A C 1
ATOM 816 O O . TRP A 1 111 ? -21.830 0.192 7.186 1.00 88.69 111 TRP A O 1
ATOM 826 N N . GLU A 1 112 ? -21.372 -0.339 5.055 1.00 88.44 112 GLU A N 1
ATOM 827 C CA . GLU A 1 112 ? -22.760 -0.658 4.729 1.00 88.44 112 GLU A CA 1
ATOM 828 C C . GLU A 1 112 ? -23.265 -1.849 5.562 1.00 88.44 112 GLU A C 1
ATOM 830 O O . GLU A 1 112 ? -22.475 -2.747 5.897 1.00 88.44 112 GLU A O 1
ATOM 835 N N . PRO A 1 113 ? -24.566 -1.872 5.917 1.00 86.75 113 PRO A N 1
ATOM 836 C CA . PRO A 1 113 ? -25.168 -3.003 6.609 1.00 86.75 113 PRO A CA 1
ATOM 837 C C . PRO A 1 113 ? -24.878 -4.310 5.874 1.00 86.75 113 PRO A C 1
ATOM 839 O O . PRO A 1 113 ? -24.922 -4.354 4.650 1.00 86.75 113 PRO A O 1
ATOM 842 N N . LEU A 1 114 ? -24.626 -5.395 6.610 1.00 83.19 114 LEU A N 1
ATOM 843 C CA . LEU A 1 114 ? -24.307 -6.689 5.995 1.00 83.19 114 LEU A CA 1
ATOM 844 C C . LEU A 1 114 ? -25.401 -7.155 5.019 1.00 83.19 114 LEU A C 1
ATOM 846 O O . LEU A 1 114 ? -25.088 -7.689 3.963 1.00 83.19 114 LEU A O 1
ATOM 850 N N . ALA A 1 115 ? -26.668 -6.877 5.339 1.00 86.81 115 ALA A N 1
ATOM 851 C CA . ALA A 1 115 ? -27.810 -7.179 4.478 1.00 86.81 115 ALA A CA 1
ATOM 852 C C . ALA A 1 115 ? -27.801 -6.430 3.131 1.00 86.81 115 ALA A C 1
ATOM 854 O O . ALA A 1 115 ? -28.491 -6.851 2.216 1.00 86.81 115 ALA A O 1
ATOM 855 N N . ALA A 1 116 ? -27.043 -5.338 3.000 1.00 81.56 116 ALA A N 1
ATOM 856 C CA . ALA A 1 116 ? -26.896 -4.593 1.749 1.00 81.56 116 ALA A CA 1
ATOM 857 C C . ALA A 1 116 ? -25.733 -5.103 0.875 1.00 81.56 116 ALA A C 1
ATOM 859 O O . ALA A 1 116 ? -25.556 -4.626 -0.240 1.00 81.56 116 ALA A O 1
ATOM 860 N N . LYS A 1 117 ? -24.920 -6.048 1.374 1.00 71.50 117 LYS A N 1
ATOM 861 C CA . LYS A 1 117 ? -23.698 -6.533 0.705 1.00 71.50 117 LYS A CA 1
ATOM 862 C C . LYS A 1 117 ? -23.893 -7.820 -0.108 1.00 71.50 117 LYS A C 1
ATOM 864 O O . LYS A 1 117 ? -22.900 -8.398 -0.554 1.00 71.50 117 LYS A O 1
ATOM 869 N N . HIS A 1 118 ? -25.137 -8.265 -0.282 1.00 62.03 118 HIS A N 1
ATOM 870 C CA . HIS A 1 118 ? -25.510 -9.471 -1.020 1.00 62.03 118 HIS A CA 1
ATOM 871 C C . HIS A 1 118 ? -26.710 -9.206 -1.921 1.00 62.03 118 HIS A C 1
ATOM 873 O O . HIS A 1 118 ? -27.702 -8.646 -1.407 1.00 62.03 118 HIS A O 1
#